Protein AF-N2B849-F1 (afdb_monomer_lite)

Sequence (106 aa):
MPKRLTGSAGTGKKIMQNQNLFNYTYNGSEKLSENKTLYKFDWSFDNYQSGYISIELLPDGEISQFSLMGCNNNQREFVSTLGAYNDPSLYNIFRMMLQYQNIKFI

Structure (mmCIF, N/CA/C/O backbone):
data_AF-N2B849-F1
#
_entry.id   AF-N2B849-F1
#
loop_
_atom_site.group_PDB
_atom_site.id
_atom_site.type_symbol
_atom_site.label_atom_id
_atom_site.label_alt_id
_atom_site.label_comp_id
_atom_site.label_asym_id
_atom_site.label_entity_id
_atom_site.label_seq_id
_atom_site.pdbx_PDB_ins_code
_atom_site.Cartn_x
_atom_site.Cartn_y
_atom_site.Cartn_z
_atom_site.occupancy
_atom_site.B_iso_or_equiv
_atom_site.auth_seq_id
_atom_site.auth_comp_id
_atom_site.auth_asym_id
_atom_site.auth_atom_id
_atom_site.pdbx_PDB_model_num
ATOM 1 N N . MET A 1 1 ? 10.750 -7.050 -23.624 1.00 54.00 1 MET A N 1
ATOM 2 C CA . MET A 1 1 ? 11.371 -5.973 -22.817 1.00 54.00 1 MET A CA 1
ATOM 3 C C . MET A 1 1 ? 10.895 -6.119 -21.379 1.00 54.00 1 MET A C 1
ATOM 5 O O . MET A 1 1 ? 9.695 -6.330 -21.227 1.00 54.00 1 MET A O 1
ATOM 9 N N . PRO A 1 2 ? 11.780 -6.031 -20.366 1.00 62.50 2 PRO A N 1
ATOM 10 C CA . PRO A 1 2 ? 11.375 -6.067 -18.958 1.00 62.50 2 PRO A CA 1
ATOM 11 C C . PRO A 1 2 ? 10.351 -4.967 -18.681 1.00 62.50 2 PRO A C 1
ATOM 13 O O . PRO A 1 2 ? 10.542 -3.829 -19.131 1.00 62.50 2 PRO A O 1
ATOM 16 N N . LYS A 1 3 ? 9.265 -5.284 -17.972 1.00 80.31 3 LYS A N 1
ATOM 17 C CA . LYS A 1 3 ? 8.292 -4.258 -17.583 1.00 80.31 3 LYS A CA 1
ATOM 18 C C . LYS A 1 3 ? 8.837 -3.577 -16.333 1.00 80.31 3 LYS A C 1
ATOM 20 O O . LYS A 1 3 ? 9.137 -4.229 -15.347 1.00 80.31 3 LYS A O 1
ATOM 25 N N . ARG A 1 4 ? 8.991 -2.252 -16.386 1.00 83.31 4 ARG A N 1
ATOM 26 C CA . ARG A 1 4 ? 9.565 -1.467 -15.281 1.00 83.31 4 ARG A CA 1
ATOM 27 C C . ARG A 1 4 ? 8.548 -0.524 -14.665 1.00 83.31 4 ARG A C 1
ATOM 29 O O . ARG A 1 4 ? 7.814 0.136 -15.401 1.00 83.31 4 ARG A O 1
ATOM 36 N N . LEU A 1 5 ? 8.527 -0.432 -13.347 1.00 85.50 5 LEU A N 1
ATOM 37 C CA . LEU A 1 5 ? 7.805 0.587 -12.594 1.00 85.50 5 LEU A CA 1
ATOM 38 C C . LEU A 1 5 ? 8.654 1.861 -12.512 1.00 85.50 5 LEU A C 1
ATOM 40 O O . LEU A 1 5 ? 9.881 1.790 -12.424 1.00 85.50 5 LEU A O 1
ATOM 44 N N . THR A 1 6 ? 8.002 3.020 -12.562 1.00 78.56 6 THR A N 1
ATOM 45 C CA . THR A 1 6 ? 8.629 4.354 -12.574 1.00 78.56 6 THR A CA 1
ATOM 46 C C . THR A 1 6 ? 8.079 5.191 -11.435 1.00 78.56 6 THR A C 1
ATOM 48 O O . THR A 1 6 ? 6.927 4.991 -11.101 1.00 78.56 6 THR A O 1
ATOM 51 N N . GLY A 1 7 ? 8.873 6.119 -10.880 1.00 73.69 7 GLY A N 1
ATOM 52 C CA . GLY A 1 7 ? 8.585 7.038 -9.751 1.00 73.69 7 GLY A CA 1
ATOM 53 C C . GLY A 1 7 ? 7.327 7.914 -9.826 1.00 73.69 7 GLY A C 1
ATOM 54 O O . GLY A 1 7 ? 7.272 8.944 -9.169 1.00 73.69 7 GLY A O 1
ATOM 55 N N . SER A 1 8 ? 6.380 7.607 -10.704 1.00 78.50 8 SER A N 1
ATOM 56 C CA . SER A 1 8 ? 5.398 8.529 -11.259 1.00 78.50 8 SER A CA 1
ATOM 57 C C . SER A 1 8 ? 3.974 8.011 -11.096 1.00 78.50 8 SER A C 1
ATOM 59 O O . SER A 1 8 ? 3.749 6.809 -10.930 1.00 78.50 8 SER A O 1
ATOM 61 N N . ALA A 1 9 ? 3.007 8.916 -11.251 1.00 82.56 9 ALA A N 1
ATOM 62 C CA . ALA A 1 9 ? 1.593 8.570 -11.325 1.00 82.56 9 ALA A CA 1
ATOM 63 C C . ALA A 1 9 ? 1.311 7.476 -12.375 1.00 82.56 9 ALA A C 1
ATOM 65 O O . ALA A 1 9 ? 1.939 7.431 -13.438 1.00 82.56 9 ALA A O 1
ATOM 66 N N . GLY A 1 10 ? 0.348 6.599 -12.079 1.00 86.00 10 GLY A N 1
ATOM 67 C CA . GLY A 1 10 ? -0.022 5.463 -12.925 1.00 86.00 10 GLY A CA 1
ATOM 68 C C . GLY A 1 10 ? 0.766 4.177 -12.653 1.00 86.00 10 GLY A C 1
ATOM 69 O O . GLY A 1 10 ? 0.533 3.171 -13.332 1.00 86.00 10 GLY A O 1
ATOM 70 N N . THR A 1 11 ? 1.651 4.172 -11.655 1.00 89.50 11 THR A N 1
ATOM 71 C CA . THR A 1 11 ? 2.366 2.965 -11.210 1.00 89.50 11 THR A CA 1
ATOM 72 C C . THR A 1 11 ? 1.381 1.917 -10.728 1.00 89.50 11 THR A C 1
ATOM 74 O O . THR A 1 11 ? 1.466 0.752 -11.128 1.00 89.50 11 THR A O 1
ATOM 77 N N . GLY A 1 12 ? 0.376 2.359 -9.969 1.00 91.06 12 GLY A N 1
ATOM 78 C CA . GLY A 1 12 ? -0.688 1.496 -9.484 1.00 91.06 12 GLY A CA 1
ATOM 79 C C . GLY A 1 12 ? -1.415 0.760 -10.612 1.00 91.06 12 GLY A C 1
ATOM 80 O O . GLY A 1 12 ? -1.525 -0.467 -10.636 1.00 91.06 12 GLY A O 1
ATOM 81 N N . LYS A 1 13 ? -1.832 1.517 -11.631 1.00 93.19 13 LYS A N 1
ATOM 82 C CA . LYS A 1 13 ? -2.487 0.980 -12.833 1.00 93.19 13 LYS A CA 1
ATOM 83 C C . LYS A 1 13 ? -1.599 -0.019 -13.576 1.00 93.19 13 LYS A C 1
ATOM 85 O O . LYS A 1 13 ? -2.091 -1.052 -14.027 1.00 93.19 13 LYS A O 1
ATOM 90 N N . LYS A 1 14 ? -0.303 0.270 -13.703 1.00 92.12 14 LYS A N 1
ATOM 91 C CA . LYS A 1 14 ? 0.642 -0.604 -14.406 1.00 92.12 14 LYS A CA 1
ATOM 92 C C . LYS A 1 14 ? 0.794 -1.952 -13.713 1.00 92.12 14 LYS A C 1
ATOM 94 O O . LYS A 1 14 ? 0.803 -2.971 -14.396 1.00 92.12 14 LYS A O 1
ATOM 99 N N . ILE A 1 15 ? 0.874 -1.972 -12.388 1.00 92.75 15 ILE A N 1
ATOM 100 C CA . ILE A 1 15 ? 0.903 -3.217 -11.612 1.00 92.75 15 ILE A CA 1
ATOM 101 C C . ILE A 1 15 ? -0.404 -3.987 -11.806 1.00 92.75 15 ILE A C 1
ATOM 103 O O . ILE A 1 15 ? -0.364 -5.163 -12.149 1.00 92.75 15 ILE A O 1
ATOM 107 N N . MET A 1 16 ? -1.560 -3.320 -11.710 1.00 94.00 16 MET A N 1
ATOM 108 C CA . MET A 1 16 ? -2.863 -3.968 -11.917 1.00 94.00 16 MET A CA 1
ATOM 109 C C . MET A 1 16 ? -3.040 -4.550 -13.330 1.00 94.00 16 MET A C 1
ATOM 111 O O . MET A 1 16 ? -3.721 -5.552 -13.503 1.00 94.00 16 MET A O 1
ATOM 115 N N . GLN A 1 17 ? -2.407 -3.968 -14.351 1.00 94.69 17 GLN A N 1
ATOM 116 C CA . GLN A 1 17 ? -2.388 -4.519 -15.715 1.00 94.69 17 GLN A CA 1
ATOM 117 C C . GLN A 1 17 ? -1.417 -5.698 -15.890 1.00 94.69 17 GLN A C 1
ATOM 119 O O . GLN A 1 17 ? -1.431 -6.356 -16.927 1.00 94.69 17 GLN A O 1
ATOM 124 N N . ASN A 1 18 ? -0.536 -5.934 -14.917 1.00 93.94 18 ASN A N 1
ATOM 125 C CA . ASN A 1 18 ? 0.543 -6.916 -14.967 1.00 93.94 18 ASN A CA 1
ATOM 126 C C . ASN A 1 18 ? 0.639 -7.685 -13.642 1.00 93.94 18 ASN A C 1
ATOM 128 O O . ASN A 1 18 ? 1.738 -7.919 -13.145 1.00 93.94 18 ASN A O 1
ATOM 132 N N . GLN A 1 19 ? -0.510 -8.042 -13.057 1.00 92.19 19 GLN A N 1
ATOM 133 C CA . GLN A 1 19 ? -0.584 -8.659 -11.725 1.00 92.19 19 GLN A CA 1
ATOM 134 C C . GLN A 1 19 ? 0.266 -9.926 -11.614 1.00 92.19 19 GLN A C 1
ATOM 136 O O . GLN A 1 19 ? 0.878 -10.161 -10.584 1.00 92.19 19 GLN A O 1
ATOM 141 N N . ASN A 1 20 ? 0.384 -10.699 -12.695 1.00 93.88 20 ASN A N 1
ATOM 142 C CA . ASN A 1 20 ? 1.211 -11.905 -12.751 1.00 93.88 20 ASN A CA 1
ATOM 143 C C . ASN A 1 20 ? 2.720 -11.648 -12.561 1.00 93.88 20 ASN A C 1
ATOM 145 O O . ASN A 1 20 ? 3.476 -12.598 -12.390 1.00 93.88 20 ASN A O 1
ATOM 149 N N . LEU A 1 21 ? 3.166 -10.393 -12.653 1.00 94.19 21 LEU A N 1
ATOM 150 C CA . LEU A 1 21 ? 4.550 -9.986 -12.408 1.00 94.19 21 LEU A CA 1
ATOM 151 C C . LEU A 1 21 ? 4.743 -9.376 -11.020 1.00 94.19 21 LEU A C 1
ATOM 153 O O . LEU A 1 21 ? 5.882 -9.102 -10.653 1.00 94.19 21 LEU A O 1
ATOM 157 N N . PHE A 1 22 ? 3.664 -9.121 -10.280 1.00 94.56 22 PHE A N 1
ATOM 158 C CA . PHE A 1 22 ? 3.698 -8.464 -8.982 1.00 94.56 22 PHE A CA 1
ATOM 159 C C . PHE A 1 22 ? 3.508 -9.484 -7.866 1.00 94.56 22 PHE A C 1
ATOM 161 O O . PHE A 1 22 ? 2.460 -10.115 -7.764 1.00 94.56 22 PHE A O 1
ATOM 168 N N . ASN A 1 23 ? 4.515 -9.609 -7.009 1.00 95.38 23 ASN A N 1
ATOM 169 C CA . ASN A 1 23 ? 4.460 -10.451 -5.823 1.00 95.38 23 ASN A CA 1
ATOM 170 C C . ASN A 1 23 ? 4.561 -9.579 -4.578 1.00 95.38 23 ASN A C 1
ATOM 172 O O . ASN A 1 23 ? 5.205 -8.529 -4.599 1.00 95.38 23 ASN A O 1
ATOM 176 N N . TYR A 1 24 ? 3.955 -10.031 -3.486 1.00 96.56 24 TYR A N 1
ATOM 177 C CA . TYR A 1 24 ? 4.069 -9.364 -2.199 1.00 96.56 24 TYR A CA 1
ATOM 178 C C . TYR A 1 24 ? 3.996 -10.357 -1.045 1.00 96.56 24 TYR A C 1
ATOM 180 O O . TYR A 1 24 ? 3.362 -11.409 -1.145 1.00 96.56 24 TYR A O 1
ATOM 188 N N . THR A 1 25 ? 4.613 -9.975 0.067 1.00 97.44 25 THR A N 1
ATOM 189 C CA . THR A 1 25 ? 4.596 -10.711 1.330 1.00 97.44 25 THR A CA 1
ATOM 190 C C . THR A 1 25 ? 4.080 -9.785 2.414 1.00 97.44 25 THR A C 1
ATOM 192 O O . THR A 1 25 ? 4.509 -8.639 2.509 1.00 97.44 25 THR A O 1
ATOM 195 N N . TYR A 1 26 ? 3.133 -10.264 3.217 1.00 97.69 26 TYR A N 1
ATOM 196 C CA . TYR A 1 26 ? 2.651 -9.523 4.376 1.00 97.69 26 TYR A CA 1
ATOM 197 C C . TYR A 1 26 ? 3.599 -9.720 5.558 1.00 97.69 26 TYR A C 1
ATOM 199 O O . TYR A 1 26 ? 3.853 -10.849 5.972 1.00 97.69 26 TYR A O 1
ATOM 207 N N . ASN A 1 27 ? 4.082 -8.610 6.110 1.00 96.88 27 ASN A N 1
ATOM 208 C CA . ASN A 1 27 ? 5.095 -8.592 7.164 1.00 96.88 27 ASN A CA 1
ATOM 209 C C . ASN A 1 27 ? 4.508 -8.289 8.549 1.00 96.88 27 ASN A C 1
ATOM 211 O O . ASN A 1 27 ? 5.245 -8.210 9.530 1.00 96.88 27 ASN A O 1
ATOM 215 N N . GLY A 1 28 ? 3.188 -8.114 8.640 1.00 96.50 28 GLY A N 1
ATOM 216 C CA . GLY A 1 28 ? 2.486 -7.816 9.882 1.00 96.50 28 GLY A CA 1
ATOM 217 C C . GLY A 1 28 ? 1.942 -6.392 9.952 1.00 96.50 28 GLY A C 1
ATOM 218 O O . GLY A 1 28 ? 2.010 -5.606 9.002 1.00 96.50 28 GLY A O 1
ATOM 219 N N . SER A 1 29 ? 1.376 -6.079 11.113 1.00 96.56 29 SER A N 1
ATOM 220 C CA . SER A 1 29 ? 0.716 -4.809 11.391 1.00 96.56 29 SER A CA 1
ATOM 221 C C . SER A 1 29 ? 1.148 -4.239 12.730 1.00 96.56 29 SER A C 1
ATOM 223 O O . SER A 1 2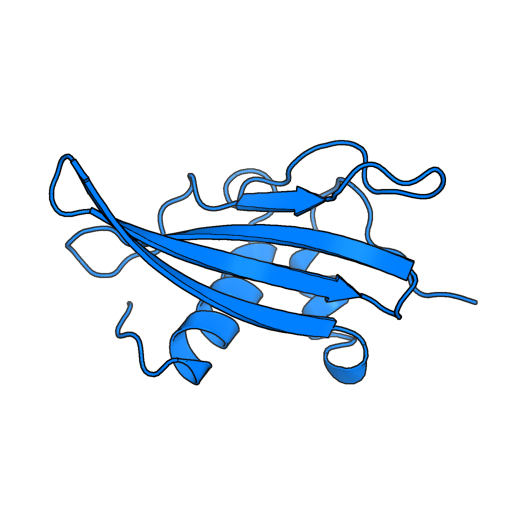9 ? 1.370 -4.989 13.680 1.00 96.56 29 SER A O 1
ATOM 225 N N . GLU A 1 30 ? 1.150 -2.917 12.838 1.00 95.88 30 GLU A N 1
ATOM 226 C CA . GLU A 1 30 ? 1.333 -2.209 14.102 1.00 95.88 30 GLU A CA 1
ATOM 227 C C . GLU A 1 30 ? 0.240 -1.162 14.308 1.00 95.88 30 GLU A C 1
ATOM 229 O O . GLU A 1 30 ? -0.244 -0.544 13.358 1.00 95.88 30 GLU A O 1
ATOM 234 N N . LYS A 1 31 ? -0.164 -0.964 15.564 1.00 95.38 31 LYS A N 1
ATOM 235 C CA . LYS A 1 31 ? -1.054 0.139 15.923 1.00 95.38 31 LYS A CA 1
ATOM 236 C C . LYS A 1 31 ? -0.241 1.424 15.984 1.00 95.38 31 LYS A C 1
ATOM 238 O O . LYS A 1 31 ? 0.788 1.470 16.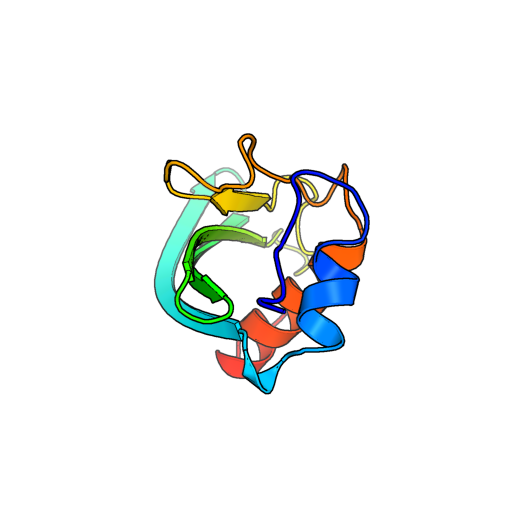655 1.00 95.38 31 LYS A O 1
ATOM 243 N N . LEU A 1 32 ? -0.728 2.453 15.311 1.00 92.06 32 LEU A N 1
ATOM 244 C CA . LEU A 1 32 ? -0.202 3.807 15.400 1.00 92.06 32 LEU A CA 1
ATOM 245 C C . LEU A 1 32 ? -1.017 4.617 16.422 1.00 92.06 32 LEU A C 1
ATOM 247 O O . LEU A 1 32 ? -2.000 4.134 16.995 1.00 92.06 32 LEU A O 1
ATOM 251 N N . SER A 1 33 ? -0.613 5.866 16.658 1.00 87.19 33 SER A N 1
ATOM 252 C CA . SER A 1 33 ? -1.429 6.824 17.408 1.00 87.19 33 SER A CA 1
ATOM 253 C C . SER A 1 33 ? -2.799 7.023 16.743 1.00 87.19 33 SER A C 1
ATOM 255 O O . SER A 1 33 ? -2.983 6.726 15.564 1.00 87.19 33 SER A O 1
ATOM 257 N N . GLU A 1 34 ? -3.774 7.533 17.501 1.00 87.19 34 GLU A N 1
ATOM 258 C CA . GLU A 1 34 ? -5.111 7.879 16.978 1.00 87.19 34 GLU A CA 1
ATOM 259 C C . GLU A 1 34 ? -5.913 6.678 16.437 1.00 87.19 34 GLU A C 1
ATOM 261 O O . GLU A 1 34 ? -6.755 6.834 15.559 1.00 87.19 34 GLU A O 1
ATOM 266 N N . ASN A 1 35 ? -5.675 5.469 16.966 1.00 89.44 35 ASN A N 1
ATOM 267 C CA . ASN A 1 35 ? -6.348 4.223 16.558 1.00 89.44 35 ASN A CA 1
ATOM 268 C C . ASN A 1 35 ? -6.144 3.825 15.084 1.00 89.44 35 ASN A C 1
ATOM 270 O O . ASN A 1 35 ? -6.880 2.988 14.561 1.00 89.44 35 ASN A O 1
ATOM 274 N N . LYS A 1 36 ? -5.124 4.379 14.426 1.00 94.06 36 LYS A N 1
ATOM 275 C CA . LYS A 1 36 ? -4.700 3.967 13.086 1.00 94.06 36 LYS A CA 1
ATOM 276 C C . LYS A 1 36 ? -3.961 2.632 13.144 1.00 94.06 36 LYS A C 1
ATOM 278 O O . LYS A 1 36 ? -3.310 2.311 14.139 1.00 94.06 36 LYS A O 1
ATOM 283 N N . THR A 1 37 ? -4.026 1.859 12.066 1.00 96.88 37 THR A N 1
ATOM 284 C CA . THR A 1 37 ? -3.252 0.613 11.929 1.00 96.88 37 THR A CA 1
ATOM 285 C C . THR A 1 37 ? -2.380 0.678 10.685 1.00 96.88 37 THR A C 1
ATOM 287 O O . THR A 1 37 ? -2.887 0.926 9.595 1.00 96.88 37 THR A O 1
ATOM 290 N N . LEU A 1 38 ? -1.078 0.443 10.836 1.00 97.56 38 LEU A N 1
ATOM 291 C CA . LEU A 1 38 ? -0.139 0.347 9.725 1.00 97.56 38 LEU A CA 1
ATOM 292 C C . LEU A 1 38 ? 0.085 -1.114 9.355 1.00 97.56 38 LEU A C 1
ATOM 294 O O . LEU A 1 38 ? 0.580 -1.889 10.171 1.00 97.56 38 LEU A O 1
ATOM 298 N N . TYR A 1 39 ? -0.225 -1.469 8.115 1.00 97.81 39 TYR A N 1
ATOM 299 C CA . TYR A 1 39 ? 0.049 -2.777 7.530 1.00 97.81 39 TYR A CA 1
ATOM 300 C C . TYR A 1 39 ? 1.293 -2.698 6.649 1.00 97.81 39 TYR A C 1
ATOM 302 O O . TYR A 1 39 ? 1.393 -1.821 5.787 1.00 97.81 39 TYR A O 1
ATOM 310 N N . LYS A 1 40 ? 2.243 -3.609 6.865 1.00 97.81 40 LYS A N 1
ATOM 311 C CA . LYS A 1 40 ? 3.550 -3.610 6.200 1.00 97.81 40 LYS A CA 1
ATOM 312 C C . LYS A 1 40 ? 3.663 -4.791 5.251 1.00 97.81 40 LYS A C 1
ATOM 314 O O . LYS A 1 40 ? 3.297 -5.913 5.598 1.00 97.81 40 LYS A O 1
ATOM 319 N N . PHE A 1 41 ? 4.213 -4.539 4.073 1.00 97.50 41 PHE A N 1
ATOM 320 C CA . PHE A 1 41 ? 4.435 -5.559 3.060 1.00 97.50 41 PHE A CA 1
ATOM 321 C C . PHE A 1 41 ? 5.782 -5.351 2.383 1.00 97.50 41 PHE A C 1
ATOM 323 O O . PHE A 1 41 ? 6.180 -4.209 2.160 1.00 97.50 41 PHE A O 1
ATOM 330 N N . ASP A 1 42 ? 6.415 -6.443 1.977 1.00 95.62 42 ASP A N 1
ATOM 331 C CA . ASP A 1 42 ? 7.443 -6.408 0.940 1.00 95.62 42 ASP A CA 1
ATOM 332 C C . ASP A 1 42 ? 6.798 -6.685 -0.411 1.00 95.62 42 ASP A C 1
ATOM 334 O O . ASP A 1 42 ? 5.815 -7.424 -0.499 1.00 95.62 42 ASP A O 1
ATOM 338 N N . TRP A 1 43 ? 7.351 -6.114 -1.475 1.00 93.94 43 TRP A N 1
ATOM 339 C CA . TRP A 1 43 ? 6.895 -6.373 -2.836 1.00 93.94 43 TRP A CA 1
ATOM 340 C C . TRP A 1 43 ? 8.059 -6.617 -3.787 1.00 93.94 43 TRP A C 1
ATOM 342 O O . TRP A 1 43 ? 9.178 -6.148 -3.572 1.00 93.94 43 TRP A O 1
ATOM 352 N N . SER A 1 44 ? 7.775 -7.322 -4.879 1.00 92.44 44 SER A N 1
ATOM 353 C CA . SER A 1 44 ? 8.656 -7.422 -6.036 1.00 92.44 44 SER A CA 1
ATOM 354 C C . SER A 1 44 ? 7.873 -7.344 -7.345 1.00 92.44 44 SER A C 1
ATOM 356 O O . SER A 1 44 ? 6.694 -7.696 -7.413 1.00 92.44 44 SER A O 1
ATOM 358 N N . PHE A 1 45 ? 8.520 -6.836 -8.394 1.00 91.25 45 PHE A N 1
ATOM 359 C CA . PHE A 1 45 ? 7.952 -6.718 -9.731 1.00 91.25 45 PHE A CA 1
ATOM 360 C C . PHE A 1 45 ? 8.927 -7.235 -10.787 1.00 91.25 45 PHE A C 1
ATOM 362 O O . PHE A 1 45 ? 10.071 -6.775 -10.869 1.00 91.25 45 PHE A O 1
ATOM 369 N N . ASP A 1 46 ? 8.460 -8.190 -11.595 1.00 89.12 46 ASP A N 1
ATOM 370 C CA . ASP A 1 46 ? 9.198 -8.787 -12.720 1.00 89.12 46 ASP A CA 1
ATOM 371 C C . ASP A 1 46 ? 10.591 -9.323 -12.309 1.00 89.12 46 ASP A C 1
ATOM 373 O O . ASP A 1 46 ? 11.509 -9.350 -13.114 1.00 89.12 46 ASP A O 1
ATOM 377 N N . ASN A 1 47 ? 10.779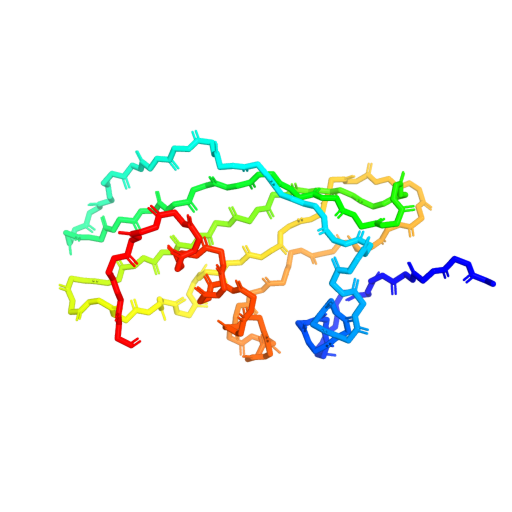 -9.709 -11.035 1.00 81.62 47 ASN A N 1
ATOM 378 C CA . ASN A 1 47 ? 12.049 -10.143 -10.416 1.00 81.62 47 ASN A CA 1
ATOM 379 C C . ASN A 1 47 ? 13.202 -9.116 -10.413 1.00 81.62 47 ASN A C 1
ATOM 381 O O . ASN A 1 47 ? 14.309 -9.448 -9.992 1.00 81.62 47 ASN A O 1
ATOM 385 N N . TYR A 1 48 ? 12.970 -7.883 -10.869 1.00 82.38 48 TYR A N 1
ATOM 386 C CA . TYR A 1 48 ? 14.024 -6.870 -11.019 1.00 82.38 48 TYR A CA 1
ATOM 387 C C . TYR A 1 48 ? 13.871 -5.668 -10.104 1.00 82.38 48 TYR A C 1
ATOM 389 O O . TYR A 1 48 ? 14.840 -4.937 -9.925 1.00 82.38 48 TYR A O 1
ATOM 397 N N . GLN A 1 49 ? 12.668 -5.413 -9.599 1.00 87.81 49 GLN A N 1
ATOM 398 C CA . GLN A 1 49 ? 12.398 -4.301 -8.697 1.00 87.81 49 GLN A CA 1
ATOM 399 C C . GLN A 1 49 ? 11.759 -4.853 -7.441 1.00 87.81 49 GLN A C 1
ATOM 401 O O . GLN A 1 49 ? 10.950 -5.777 -7.518 1.00 87.81 49 GLN A O 1
ATOM 406 N N . SER A 1 50 ? 12.133 -4.302 -6.299 1.00 90.50 50 SER A N 1
ATOM 407 C CA . SER A 1 50 ? 11.559 -4.699 -5.022 1.00 90.50 50 SER A CA 1
ATOM 408 C C . SER A 1 50 ? 11.528 -3.527 -4.070 1.00 90.50 50 SER A C 1
ATOM 410 O O . SER A 1 50 ? 12.208 -2.523 -4.276 1.00 90.50 50 SER A O 1
ATOM 412 N N .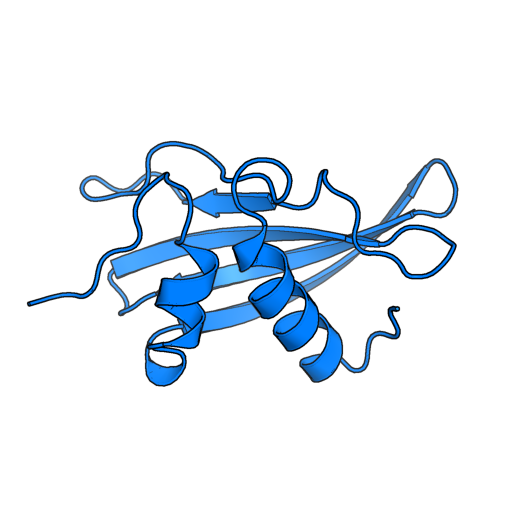 GLY A 1 51 ? 10.744 -3.652 -3.017 1.00 91.81 51 GLY A N 1
ATOM 413 C CA . GLY A 1 51 ? 10.628 -2.597 -2.038 1.00 91.81 51 GLY A CA 1
ATOM 414 C C . GLY A 1 51 ? 9.666 -2.957 -0.937 1.00 9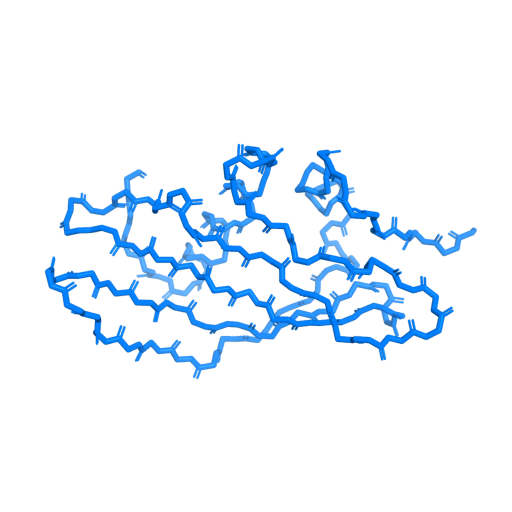1.81 51 GLY A C 1
ATOM 415 O O . GLY A 1 51 ? 9.357 -4.126 -0.716 1.00 91.81 51 GLY A O 1
ATOM 416 N N . TYR A 1 52 ? 9.163 -1.917 -0.291 1.00 93.69 52 TYR A N 1
ATOM 417 C CA . TYR A 1 52 ? 8.195 -2.024 0.782 1.00 93.69 52 TYR A CA 1
ATOM 418 C C . TYR A 1 52 ? 6.927 -1.244 0.440 1.00 93.69 52 TYR A C 1
ATOM 420 O O . TYR A 1 52 ? 6.947 -0.261 -0.303 1.00 93.69 52 TYR A O 1
ATOM 428 N N . ILE A 1 53 ? 5.807 -1.688 0.990 1.00 95.81 53 ILE A N 1
ATOM 429 C CA . ILE A 1 53 ? 4.532 -0.980 0.980 1.00 95.81 53 ILE A CA 1
ATOM 430 C C . ILE A 1 53 ? 4.091 -0.821 2.428 1.00 95.81 53 ILE A C 1
ATOM 432 O O . ILE A 1 53 ? 4.144 -1.767 3.217 1.00 95.81 53 ILE A O 1
ATOM 436 N N . SER A 1 54 ? 3.629 0.376 2.767 1.00 96.75 54 SER A N 1
ATOM 437 C CA . SER A 1 54 ? 3.026 0.661 4.061 1.00 96.75 54 SER A CA 1
ATOM 438 C C . SER A 1 54 ? 1.640 1.259 3.854 1.00 96.75 54 SER A C 1
ATOM 440 O O . SER A 1 54 ? 1.507 2.340 3.279 1.00 96.75 54 SER A O 1
ATOM 442 N N . ILE A 1 55 ? 0.616 0.534 4.301 1.00 97.50 55 ILE A N 1
ATOM 443 C CA . ILE A 1 55 ? -0.791 0.917 4.174 1.00 97.50 55 ILE A CA 1
ATOM 444 C C . ILE A 1 55 ? -1.288 1.334 5.552 1.00 97.50 55 ILE A C 1
ATOM 446 O O . ILE A 1 55 ? -1.381 0.504 6.454 1.00 97.50 55 ILE A O 1
ATOM 450 N N . GLU A 1 56 ? -1.590 2.615 5.719 1.00 96.44 56 GLU A N 1
ATOM 451 C CA . GLU A 1 56 ? -2.205 3.134 6.937 1.00 96.44 56 GLU A CA 1
ATOM 452 C C . GLU A 1 56 ? -3.725 3.089 6.780 1.00 96.44 56 GLU A C 1
ATOM 454 O O . GLU A 1 56 ? -4.282 3.672 5.850 1.00 96.44 56 GLU A O 1
ATOM 459 N N . LEU A 1 57 ? -4.387 2.394 7.700 1.00 96.62 57 LEU A N 1
ATOM 460 C CA . LEU A 1 57 ? -5.836 2.319 7.789 1.00 96.62 57 LEU A CA 1
ATOM 461 C C . LEU A 1 57 ? -6.322 3.215 8.928 1.00 96.62 57 LEU A C 1
ATOM 463 O O . LEU A 1 57 ? -5.872 3.078 10.073 1.00 96.62 57 LEU A O 1
ATOM 467 N N . LEU A 1 58 ? -7.226 4.128 8.594 1.00 95.50 58 LEU A N 1
ATOM 468 C CA . LEU A 1 58 ? -7.885 5.023 9.533 1.00 95.50 58 LEU A CA 1
ATOM 469 C C . LEU A 1 58 ? -8.924 4.260 10.382 1.00 95.50 58 LEU A C 1
ATOM 471 O O . LEU A 1 58 ? -9.335 3.157 10.012 1.00 95.50 58 LEU A O 1
ATOM 475 N N . PRO A 1 59 ? -9.360 4.812 11.532 1.00 93.12 59 PRO A N 1
ATOM 476 C CA . PRO A 1 59 ? -10.322 4.142 12.417 1.00 93.12 59 PRO A CA 1
ATOM 477 C C . PRO A 1 59 ? -11.687 3.848 11.779 1.00 93.12 59 PRO A C 1
ATOM 479 O O . PRO A 1 59 ? -12.381 2.933 12.216 1.00 93.12 59 PRO A O 1
ATOM 482 N N . ASP A 1 60 ? -12.072 4.621 10.767 1.00 93.88 60 ASP A N 1
ATOM 483 C CA . ASP A 1 60 ? -13.282 4.420 9.965 1.00 93.88 60 ASP A CA 1
ATOM 484 C C . ASP A 1 60 ? -13.122 3.324 8.897 1.00 93.88 60 ASP A C 1
ATOM 486 O O . ASP A 1 60 ? -14.107 2.910 8.296 1.00 93.88 60 ASP A O 1
ATOM 490 N N . GLY A 1 61 ? -11.910 2.797 8.703 1.00 92.62 61 GLY A N 1
ATOM 491 C CA . GLY A 1 61 ? -11.605 1.791 7.694 1.00 92.62 61 GLY A CA 1
ATOM 492 C C . GLY A 1 61 ? -11.171 2.369 6.349 1.00 92.62 61 GLY A C 1
ATOM 493 O O . GLY A 1 61 ? -10.958 1.588 5.424 1.00 92.62 61 GLY A O 1
ATOM 494 N N . GLU A 1 62 ? -11.005 3.685 6.213 1.00 95.69 62 GLU A N 1
ATOM 495 C CA . GLU A 1 62 ? -10.457 4.281 4.996 1.00 95.69 62 GLU A CA 1
ATOM 496 C C . GLU A 1 62 ? -8.933 4.109 4.920 1.00 95.69 62 GLU A C 1
ATOM 498 O O . GLU A 1 62 ? -8.208 4.159 5.919 1.00 95.69 62 GLU A O 1
ATOM 503 N N . ILE A 1 63 ? -8.412 3.929 3.703 1.00 96.00 63 ILE A N 1
ATOM 504 C CA . ILE A 1 63 ? -6.965 3.932 3.469 1.00 96.00 63 ILE A CA 1
ATOM 505 C C . ILE A 1 63 ? -6.475 5.383 3.472 1.00 96.00 63 ILE A C 1
ATOM 507 O O . ILE A 1 63 ? -6.848 6.193 2.622 1.00 96.00 63 ILE A O 1
ATOM 511 N N . SER A 1 64 ? -5.573 5.695 4.393 1.00 94.69 64 SER A N 1
ATOM 512 C CA . SER A 1 64 ? -4.971 7.016 4.531 1.00 94.69 64 SER A CA 1
ATOM 513 C C . SER A 1 64 ? -4.137 7.389 3.303 1.00 94.69 64 SER A C 1
ATOM 515 O O . SER A 1 64 ? -3.420 6.560 2.732 1.00 94.69 64 SER A O 1
ATOM 517 N N . GLN A 1 65 ? -4.164 8.672 2.935 1.00 92.62 65 GLN A N 1
ATOM 518 C CA . GLN A 1 65 ? -3.332 9.248 1.869 1.00 92.62 65 GLN A CA 1
ATOM 519 C C . GLN A 1 65 ? -1.819 9.175 2.146 1.00 92.62 65 GLN A C 1
ATOM 521 O O . GLN A 1 65 ? -1.018 9.325 1.220 1.00 92.62 65 GLN A O 1
ATOM 526 N N . PHE A 1 66 ? -1.435 8.928 3.404 1.00 92.00 66 PHE A N 1
ATOM 527 C CA . PHE A 1 66 ? -0.049 8.706 3.824 1.00 92.00 66 PHE A CA 1
ATOM 528 C C . PHE A 1 66 ? 0.457 7.291 3.512 1.00 92.00 66 PHE A C 1
ATOM 530 O O . PHE A 1 66 ? 1.649 7.018 3.655 1.00 92.00 66 PHE A O 1
ATOM 537 N N . SER A 1 67 ? -0.420 6.402 3.031 1.00 94.75 67 SER A N 1
ATOM 538 C CA . SER A 1 67 ? -0.018 5.094 2.517 1.00 94.75 67 SER A CA 1
ATOM 539 C C . SER A 1 67 ? 0.921 5.251 1.324 1.00 94.75 67 SER A C 1
ATOM 541 O O . SER A 1 67 ? 0.716 6.116 0.467 1.00 94.75 67 SER A O 1
ATOM 543 N N . LEU A 1 68 ? 1.952 4.412 1.249 1.00 94.62 68 LEU A N 1
ATOM 544 C CA . LEU A 1 68 ? 3.025 4.590 0.278 1.00 94.62 68 LEU A CA 1
ATOM 545 C C . LEU A 1 68 ? 3.649 3.276 -0.191 1.00 94.62 68 LEU A C 1
ATOM 547 O O . LEU A 1 68 ? 3.581 2.243 0.474 1.00 94.62 68 LEU A O 1
ATOM 551 N N . MET A 1 69 ? 4.278 3.354 -1.360 1.00 92.38 69 MET A N 1
ATOM 552 C CA . MET A 1 69 ? 5.074 2.308 -1.987 1.00 92.38 69 MET A CA 1
ATOM 553 C C . MET A 1 69 ? 6.505 2.824 -2.167 1.00 92.38 69 MET A C 1
ATOM 555 O O . MET A 1 69 ? 6.757 3.733 -2.957 1.00 92.38 69 MET A O 1
ATOM 559 N N . GLY A 1 70 ? 7.444 2.267 -1.408 1.00 89.50 70 GLY A N 1
ATOM 560 C CA . GLY A 1 70 ? 8.876 2.528 -1.534 1.00 89.50 70 GLY A CA 1
ATOM 561 C C . GLY A 1 70 ? 9.568 1.470 -2.390 1.00 89.50 70 GLY A C 1
ATOM 562 O O . GLY A 1 70 ? 9.088 0.345 -2.491 1.00 89.50 70 GLY A O 1
ATOM 563 N N . CYS A 1 71 ? 10.706 1.817 -2.991 1.00 86.69 71 CYS A N 1
ATOM 564 C CA . CYS A 1 71 ? 11.559 0.897 -3.748 1.00 86.69 71 CYS A CA 1
ATOM 565 C C . CYS A 1 71 ? 12.948 0.843 -3.099 1.00 86.69 71 CYS A C 1
ATOM 567 O O . CYS A 1 71 ? 13.448 1.860 -2.614 1.00 86.69 71 CYS A O 1
ATOM 569 N N . ASN A 1 72 ? 13.548 -0.343 -3.050 1.00 83.69 72 ASN A N 1
ATOM 570 C CA . ASN A 1 72 ? 14.825 -0.583 -2.388 1.00 83.69 72 ASN A CA 1
ATOM 571 C C . ASN A 1 72 ? 15.988 -0.321 -3.347 1.00 83.69 72 ASN A C 1
ATOM 573 O O . ASN A 1 72 ? 16.334 -1.223 -4.095 1.00 83.69 72 ASN A O 1
ATOM 577 N N . ASN A 1 73 ? 16.626 0.853 -3.256 1.00 64.38 73 ASN A N 1
ATOM 578 C CA . ASN A 1 73 ? 17.767 1.298 -4.077 1.00 64.38 73 ASN A CA 1
ATOM 579 C C . ASN A 1 73 ? 18.531 0.188 -4.832 1.00 64.38 73 ASN A C 1
ATOM 581 O O . ASN A 1 73 ? 19.505 -0.381 -4.333 1.00 64.38 73 ASN A O 1
ATOM 585 N N . ASN A 1 74 ? 18.146 -0.037 -6.089 1.00 61.12 74 ASN A N 1
ATOM 586 C CA . ASN A 1 74 ? 18.952 -0.740 -7.082 1.00 61.12 74 ASN A CA 1
ATOM 587 C C . ASN A 1 74 ? 19.299 0.175 -8.270 1.00 61.12 74 ASN A C 1
ATOM 589 O O . ASN A 1 74 ? 18.618 1.154 -8.567 1.00 61.12 74 ASN A O 1
ATOM 593 N N . GLN A 1 75 ? 20.384 -0.152 -8.977 1.00 55.69 75 GLN A N 1
ATOM 594 C CA . GLN A 1 75 ? 20.959 0.631 -10.084 1.00 55.69 75 GLN A CA 1
ATOM 595 C C . GLN A 1 75 ? 20.015 0.897 -11.284 1.00 55.69 75 GLN A C 1
ATOM 597 O O . GLN A 1 75 ? 20.407 1.573 -12.234 1.00 55.69 75 GLN A O 1
ATOM 602 N N . ARG A 1 76 ? 18.795 0.349 -11.299 1.00 61.22 76 ARG A N 1
ATOM 603 C CA . ARG A 1 76 ? 17.820 0.406 -12.401 1.00 61.22 76 ARG A CA 1
ATOM 604 C C . ARG A 1 76 ? 16.452 0.963 -11.978 1.00 61.22 76 ARG A C 1
ATOM 606 O O . ARG A 1 76 ? 15.494 0.808 -12.739 1.00 61.22 76 ARG A O 1
ATOM 613 N N . GLU A 1 77 ? 16.341 1.563 -10.791 1.00 63.06 77 GLU A N 1
ATOM 614 C CA . GLU A 1 77 ? 15.061 1.717 -10.093 1.00 63.06 77 GLU A CA 1
ATOM 615 C C . GLU A 1 77 ? 14.417 3.109 -10.045 1.00 63.06 77 GLU A C 1
ATOM 617 O O . GLU A 1 77 ? 15.030 4.160 -10.196 1.00 63.06 77 GLU A O 1
ATOM 622 N N . PHE A 1 78 ? 13.109 3.027 -9.795 1.00 63.69 78 PHE A N 1
ATOM 623 C CA . PHE A 1 78 ? 12.220 3.942 -9.089 1.00 63.69 78 PHE A CA 1
ATOM 624 C C . PHE A 1 78 ? 12.916 4.612 -7.880 1.00 63.69 78 PHE A C 1
ATOM 626 O O . PHE A 1 78 ? 13.018 4.022 -6.813 1.00 63.69 78 PHE A O 1
ATOM 633 N N . VAL A 1 79 ? 13.425 5.837 -8.052 1.00 62.28 79 VAL A N 1
ATOM 634 C CA . VAL A 1 79 ? 14.353 6.477 -7.088 1.00 62.28 79 VAL A CA 1
ATOM 635 C C . VAL A 1 79 ? 13.655 7.057 -5.844 1.00 62.28 79 VAL A C 1
ATOM 637 O O . VAL A 1 79 ? 14.307 7.364 -4.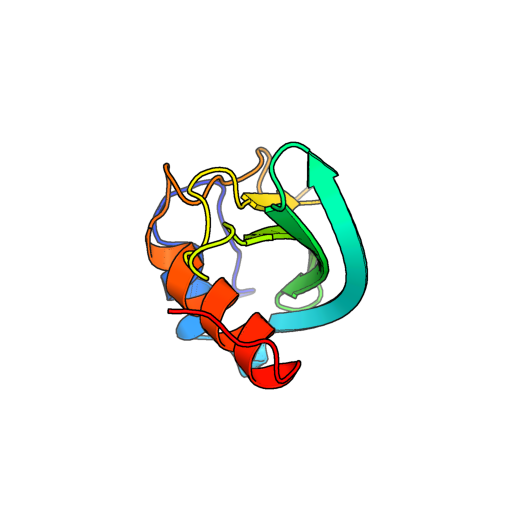851 1.00 62.28 79 VAL A O 1
ATOM 640 N N . SER A 1 80 ? 12.331 7.226 -5.863 1.00 67.38 80 SER A N 1
ATOM 641 C CA . SER A 1 80 ? 11.604 7.964 -4.822 1.00 67.38 80 SER A CA 1
ATOM 642 C C . SER A 1 80 ? 10.329 7.258 -4.405 1.00 67.38 80 SER A C 1
ATOM 644 O O . SER A 1 80 ? 9.540 6.918 -5.273 1.00 67.38 80 SER A O 1
ATOM 646 N N . THR A 1 81 ? 10.074 7.134 -3.104 1.00 79.88 81 THR A N 1
ATOM 647 C CA . THR A 1 81 ? 8.802 6.655 -2.543 1.00 79.88 81 THR A CA 1
ATOM 648 C C . THR A 1 81 ? 7.573 7.290 -3.215 1.00 79.88 81 THR A C 1
ATOM 650 O O . THR A 1 81 ? 7.514 8.510 -3.366 1.00 79.88 81 THR A O 1
ATOM 653 N N . LEU A 1 82 ? 6.571 6.479 -3.583 1.00 83.12 82 LEU A N 1
ATOM 654 C CA . LEU A 1 82 ? 5.273 6.949 -4.082 1.00 83.12 82 LEU A CA 1
ATOM 655 C C . LEU A 1 82 ? 4.247 6.976 -2.957 1.00 83.12 82 LEU A C 1
ATOM 657 O O . LEU A 1 82 ? 3.850 5.923 -2.464 1.00 83.12 82 LEU A O 1
ATOM 661 N N . GLY A 1 83 ? 3.771 8.158 -2.587 1.00 84.25 83 GLY A N 1
ATOM 662 C CA . GLY A 1 83 ? 2.581 8.283 -1.747 1.00 84.25 83 GLY A CA 1
ATOM 663 C C . GLY A 1 83 ? 1.292 8.138 -2.559 1.00 84.25 83 GLY A C 1
ATOM 664 O O . GLY A 1 83 ? 1.229 8.577 -3.711 1.00 84.25 83 GLY A O 1
ATOM 665 N N . ALA A 1 84 ? 0.243 7.591 -1.942 1.00 81.56 84 ALA A N 1
ATOM 666 C CA . ALA A 1 84 ? -1.097 7.495 -2.531 1.00 81.56 84 ALA A CA 1
ATOM 667 C C . ALA A 1 84 ? -1.657 8.862 -2.953 1.00 81.56 84 ALA A C 1
ATOM 669 O O . ALA A 1 84 ? -2.349 8.962 -3.963 1.00 81.56 84 ALA A O 1
ATOM 670 N N . TYR A 1 85 ? -1.300 9.921 -2.221 1.00 80.75 85 TYR A N 1
ATOM 671 C CA . TYR A 1 85 ? -1.672 11.298 -2.552 1.00 80.75 85 TYR A CA 1
ATOM 672 C C . TYR A 1 85 ? -1.128 11.770 -3.917 1.00 80.75 85 TYR A C 1
ATOM 674 O O . TYR A 1 85 ? -1.778 12.564 -4.591 1.00 80.75 85 TYR A O 1
ATOM 682 N N . ASN A 1 86 ? 0.036 11.263 -4.346 1.00 83.88 86 ASN A N 1
ATOM 683 C CA . ASN A 1 86 ? 0.643 11.577 -5.647 1.00 83.88 86 ASN A CA 1
ATOM 684 C C . ASN A 1 86 ? 0.200 10.614 -6.757 1.00 83.88 86 ASN A C 1
ATOM 686 O O . ASN A 1 86 ? 0.230 10.972 -7.935 1.00 83.88 86 ASN A O 1
ATOM 690 N N . ASP A 1 87 ? -0.178 9.385 -6.401 1.00 87.06 87 ASP A N 1
ATOM 691 C CA . ASP A 1 87 ? -0.678 8.385 -7.341 1.00 87.06 87 ASP A CA 1
ATOM 692 C C . ASP A 1 87 ? -1.910 7.661 -6.775 1.00 87.06 87 ASP A C 1
ATOM 694 O O . ASP A 1 87 ? -1.788 6.578 -6.190 1.00 87.06 87 ASP A O 1
ATOM 698 N N . PRO A 1 88 ? -3.123 8.193 -7.018 1.00 91.25 88 PRO A N 1
ATOM 699 C CA . PRO A 1 88 ? -4.360 7.555 -6.577 1.00 91.25 88 PRO A CA 1
ATOM 700 C C . PRO A 1 88 ? -4.566 6.146 -7.148 1.00 91.25 88 PRO A C 1
ATOM 702 O O . PRO A 1 88 ? -5.376 5.376 -6.633 1.00 91.25 88 PRO A O 1
ATOM 705 N N . SER A 1 89 ? -3.840 5.756 -8.204 1.00 93.12 89 SER A N 1
ATOM 706 C CA . SER A 1 89 ? -3.947 4.395 -8.731 1.00 93.12 89 SER A CA 1
ATOM 707 C C . SER A 1 89 ? -3.381 3.336 -7.774 1.00 93.12 89 SER A C 1
ATOM 709 O O . SER A 1 89 ? -3.740 2.163 -7.905 1.00 93.12 89 SER A O 1
ATOM 711 N N . LEU A 1 90 ? -2.566 3.729 -6.784 1.00 93.50 90 LEU A N 1
ATOM 712 C CA . LEU A 1 90 ? -2.049 2.834 -5.743 1.00 93.50 90 LEU A CA 1
ATOM 713 C C . LEU A 1 90 ? -3.146 2.280 -4.833 1.00 93.50 90 LEU A C 1
ATOM 715 O O . LEU A 1 90 ? -3.036 1.136 -4.393 1.00 93.50 90 LEU A O 1
ATOM 719 N N . TYR A 1 91 ? -4.240 3.021 -4.621 1.00 95.38 91 TYR A N 1
ATOM 720 C CA . TYR A 1 91 ? -5.361 2.545 -3.807 1.00 95.38 91 TYR A CA 1
ATOM 721 C C . TYR A 1 91 ? -5.925 1.213 -4.308 1.00 95.38 91 TYR A C 1
ATOM 723 O O . TYR A 1 91 ? -6.333 0.380 -3.507 1.00 95.38 91 TYR A O 1
ATOM 731 N N . ASN A 1 92 ? -5.914 0.966 -5.620 1.00 94.50 92 ASN A N 1
ATOM 732 C CA . ASN A 1 92 ? -6.400 -0.300 -6.171 1.00 94.50 92 ASN A CA 1
ATOM 733 C C . ASN A 1 92 ? -5.527 -1.489 -5.750 1.00 94.50 92 ASN A C 1
ATOM 735 O O . ASN A 1 92 ? -6.057 -2.557 -5.452 1.00 94.50 92 ASN A O 1
ATOM 739 N N . ILE A 1 93 ? -4.209 -1.295 -5.677 1.00 95.12 93 ILE A N 1
ATOM 740 C CA . ILE A 1 93 ? -3.284 -2.325 -5.193 1.00 95.12 93 ILE A CA 1
ATOM 741 C C . ILE A 1 93 ? -3.456 -2.507 -3.692 1.00 95.12 93 ILE A C 1
ATOM 743 O O . ILE A 1 93 ? -3.560 -3.634 -3.222 1.00 95.12 93 ILE A O 1
ATOM 747 N N . PHE A 1 94 ? -3.513 -1.407 -2.942 1.00 96.38 94 PHE A N 1
ATOM 748 C CA . PHE A 1 94 ? -3.639 -1.459 -1.489 1.00 96.38 94 PHE A CA 1
ATOM 749 C C . PHE A 1 94 ? -4.909 -2.200 -1.072 1.00 96.38 94 PHE A C 1
ATOM 751 O O . PHE A 1 94 ? -4.838 -3.114 -0.255 1.00 96.38 94 PHE A O 1
ATOM 758 N N . ARG A 1 95 ? -6.047 -1.905 -1.713 1.00 96.25 95 ARG A N 1
ATOM 759 C CA . ARG A 1 95 ? -7.296 -2.651 -1.511 1.00 96.25 95 ARG A CA 1
ATOM 760 C C . ARG A 1 95 ? -7.130 -4.134 -1.832 1.00 96.25 95 ARG A C 1
ATOM 762 O O . ARG A 1 95 ? -7.488 -4.959 -1.003 1.00 96.25 95 ARG A O 1
ATOM 769 N N . MET A 1 96 ? -6.546 -4.480 -2.982 1.00 95.88 96 MET A N 1
ATOM 770 C CA . MET A 1 96 ? -6.301 -5.880 -3.359 1.00 95.88 96 MET A CA 1
ATOM 771 C C . MET A 1 96 ? -5.462 -6.619 -2.299 1.00 95.88 96 MET A C 1
ATOM 773 O O . MET A 1 96 ? -5.804 -7.732 -1.903 1.00 95.88 96 MET A O 1
ATOM 777 N N . MET A 1 97 ? -4.394 -5.990 -1.804 1.00 96.25 97 MET A N 1
ATOM 778 C CA . MET A 1 97 ? -3.514 -6.570 -0.786 1.00 96.25 97 MET A CA 1
ATOM 779 C C . MET A 1 97 ? -4.239 -6.765 0.551 1.00 96.25 97 MET A C 1
ATOM 781 O O . MET A 1 97 ? -4.137 -7.841 1.137 1.00 96.25 97 MET A O 1
ATOM 785 N N . LEU A 1 98 ? -5.008 -5.771 1.013 1.00 96.44 98 LEU A N 1
ATOM 786 C CA . LEU A 1 98 ? -5.802 -5.881 2.242 1.00 96.44 98 LEU A CA 1
ATOM 787 C C . LEU A 1 98 ? -6.904 -6.949 2.130 1.00 96.44 98 LEU A C 1
ATOM 789 O O . LEU A 1 98 ? -7.072 -7.741 3.058 1.00 96.44 98 LEU A O 1
ATOM 793 N N . GLN A 1 99 ? -7.604 -7.028 0.988 1.00 96.19 99 GLN A N 1
ATOM 794 C CA . GLN A 1 99 ? -8.621 -8.061 0.728 1.00 96.19 99 GLN A CA 1
ATOM 795 C C . GLN A 1 99 ? -8.032 -9.464 0.834 1.00 96.19 99 GLN A C 1
ATOM 797 O O . GLN A 1 99 ? -8.611 -10.323 1.494 1.00 96.19 99 GLN A O 1
ATOM 802 N N . TYR A 1 100 ? -6.863 -9.689 0.230 1.00 95.00 100 TYR A N 1
ATOM 803 C CA . TYR A 1 100 ? -6.194 -10.989 0.269 1.00 95.00 100 TYR A CA 1
ATOM 804 C C . TYR A 1 100 ? -5.801 -11.415 1.693 1.00 95.00 100 TYR A C 1
ATOM 806 O O . TYR A 1 100 ? -5.774 -12.602 2.002 1.00 95.00 100 TYR A O 1
ATOM 814 N N . GLN A 1 101 ? -5.535 -10.451 2.579 1.00 94.75 101 GLN A N 1
ATOM 815 C CA . GLN A 1 101 ? -5.250 -10.702 3.996 1.00 94.75 101 GLN A CA 1
ATOM 816 C C . GLN A 1 101 ? -6.515 -10.782 4.873 1.00 94.75 101 GLN A C 1
ATOM 818 O O . GLN A 1 101 ? -6.402 -10.897 6.091 1.00 94.75 101 GLN A O 1
ATOM 823 N N . ASN A 1 102 ? -7.719 -10.724 4.290 1.00 94.50 102 ASN A N 1
ATOM 824 C CA . ASN A 1 102 ? -9.000 -10.645 5.007 1.00 94.50 102 ASN A CA 1
ATOM 825 C C . ASN A 1 102 ? -9.102 -9.447 5.975 1.00 94.50 102 ASN A C 1
ATOM 827 O O . ASN A 1 102 ? -9.809 -9.505 6.985 1.00 94.50 102 ASN A O 1
ATOM 831 N N . ILE A 1 103 ? -8.407 -8.347 5.671 1.00 92.38 103 ILE A N 1
ATOM 832 C CA . ILE A 1 103 ? -8.479 -7.103 6.442 1.00 92.38 103 ILE A CA 1
ATOM 833 C C . ILE A 1 103 ? -9.689 -6.300 5.956 1.00 92.38 103 ILE A C 1
ATOM 835 O O . ILE A 1 103 ? -9.868 -6.092 4.757 1.00 92.38 103 ILE A O 1
ATOM 839 N N . LYS A 1 104 ? -10.528 -5.841 6.891 1.00 90.88 104 LYS A N 1
ATOM 840 C CA . LYS A 1 104 ? -11.707 -5.017 6.588 1.00 90.88 104 LYS A CA 1
ATOM 841 C C . LYS A 1 104 ? -11.301 -3.562 6.340 1.00 90.88 104 LYS A C 1
ATOM 843 O O . LYS A 1 104 ? -10.529 -3.015 7.119 1.00 90.88 104 LYS A O 1
ATOM 848 N N . PHE A 1 105 ? -11.857 -2.953 5.297 1.00 91.38 105 PHE A N 1
ATOM 849 C CA . PHE A 1 105 ? -11.695 -1.543 4.925 1.00 91.38 105 PHE A CA 1
ATOM 850 C C . PHE A 1 105 ? -12.950 -1.060 4.172 1.00 91.38 105 PHE A C 1
ATOM 852 O O . PHE A 1 105 ? -13.795 -1.890 3.815 1.00 91.38 105 PHE A O 1
ATOM 859 N N . ILE A 1 106 ? -13.060 0.253 3.945 1.00 84.69 106 ILE A N 1
ATOM 860 C CA . ILE A 1 106 ? -14.147 0.917 3.200 1.00 84.69 106 ILE A CA 1
ATOM 861 C C . ILE A 1 106 ? -13.624 1.484 1.870 1.00 84.69 106 ILE A C 1
ATOM 863 O O . ILE A 1 106 ? -12.461 1.950 1.813 1.00 84.69 106 ILE A O 1
#

Foldseek 3Di:
DFDAAALAACSLVSCVVVVVQKDKDWPDWDQDPQRKIWTKMWMGGNNPWIFIWIWIAHPQQATDQQTWTDTDDDPVHHPDIDGCVRYVSNVVVVVVVCVVVVHGGD

Radius of gyration: 13.25 Å; chains: 1; bounding box: 35×24×40 Å

Secondary structure (DSSP, 8-state):
------SSTTHHHHHHTTGGGEEEEEEEEEE-GGG-EEEEEEEEETTTEEEEEEEEEPTTSPBPTT-EEEE---TTS--S-EETTT-TTHHHHHHHHHHHTT----

pLDDT: mean 88.78, std 10.28, range [54.0, 97.81]

Organism: NCBI:txid1235802